Protein AF-A0A1J3IDL4-F1 (afdb_monomer_lite)

Secondary structure (DSSP, 8-state):
-HHHHHH--SHHHHHHHHHHHHHTT-GGGHHHHHHHHHHHHHHTT--HHHHHHHHHT-SS--HHHHHHHHHHHHHTT-HHHHHHHHHHHHHTT-PPP-

Structure (mmCIF, N/CA/C/O backbone):
data_AF-A0A1J3IDL4-F1
#
_entry.id   AF-A0A1J3IDL4-F1
#
loop_
_atom_site.group_PDB
_atom_site.id
_atom_site.type_symbol
_atom_site.label_atom_id
_atom_site.label_alt_id
_atom_site.label_comp_id
_atom_site.label_asym_id
_atom_site.label_entity_id
_atom_site.label_seq_id
_atom_site.pdbx_PDB_ins_code
_atom_site.Cartn_x
_atom_site.Cartn_y
_atom_site.Cartn_z
_atom_site.occupancy
_atom_site.B_iso_or_equiv
_atom_site.auth_seq_id
_atom_site.auth_comp_id
_atom_site.auth_asym_id
_atom_site.auth_atom_id
_atom_site.pdbx_PDB_model_num
ATOM 1 N N . LEU A 1 1 ? 14.192 9.238 11.637 1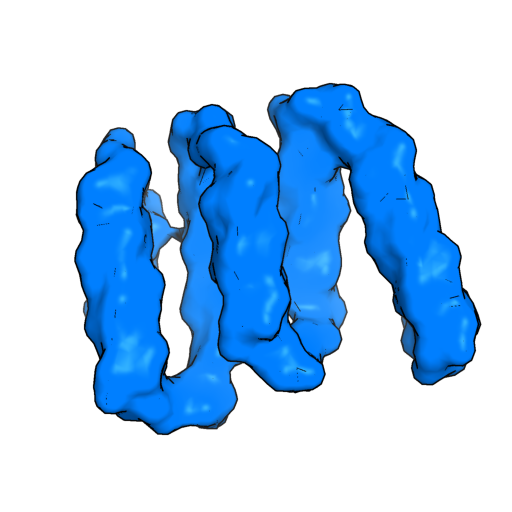.00 53.34 1 LEU A N 1
ATOM 2 C CA . LEU A 1 1 ? 12.981 8.770 10.914 1.00 53.34 1 LEU A CA 1
ATOM 3 C C . LEU A 1 1 ? 12.891 7.237 10.796 1.00 53.34 1 LEU A C 1
ATOM 5 O O . LEU A 1 1 ? 11.842 6.695 11.114 1.00 53.34 1 LEU A O 1
ATOM 9 N N . ALA A 1 2 ? 13.959 6.509 10.426 1.00 48.81 2 ALA A N 1
ATOM 10 C CA . ALA A 1 2 ? 13.862 5.076 10.071 1.00 48.81 2 ALA A CA 1
ATOM 11 C C . ALA A 1 2 ? 13.562 4.200 11.287 1.00 48.81 2 ALA A C 1
ATOM 13 O O . ALA A 1 2 ? 12.647 3.378 11.251 1.00 48.81 2 ALA A O 1
ATOM 14 N N . ALA A 1 3 ? 14.271 4.469 12.385 1.00 52.03 3 ALA A N 1
ATOM 15 C CA . ALA A 1 3 ? 14.054 3.832 13.677 1.00 52.03 3 ALA A CA 1
ATOM 16 C C . ALA A 1 3 ? 12.666 4.140 14.272 1.00 52.03 3 ALA A C 1
ATOM 18 O O . ALA A 1 3 ? 12.061 3.273 14.897 1.00 52.03 3 ALA A O 1
ATOM 19 N N . ILE A 1 4 ? 12.136 5.345 14.029 1.00 55.53 4 ILE A N 1
ATOM 20 C CA . ILE A 1 4 ? 10.832 5.787 14.546 1.00 55.53 4 ILE A CA 1
ATOM 21 C C . ILE A 1 4 ? 9.699 5.110 13.767 1.00 55.53 4 ILE A C 1
ATOM 23 O O . ILE A 1 4 ? 8.766 4.610 14.377 1.00 55.53 4 ILE A O 1
ATOM 27 N N . ALA A 1 5 ? 9.821 4.966 12.443 1.00 53.72 5 ALA A N 1
ATOM 28 C CA . ALA A 1 5 ? 8.846 4.230 11.634 1.00 53.72 5 ALA A CA 1
ATOM 29 C C . ALA A 1 5 ? 8.745 2.737 12.013 1.00 53.72 5 ALA A C 1
ATOM 31 O O . ALA A 1 5 ? 7.659 2.166 11.934 1.00 53.72 5 ALA A O 1
ATOM 32 N N . SER A 1 6 ? 9.839 2.104 12.466 1.00 55.09 6 SER A N 1
ATOM 33 C CA . SER A 1 6 ? 9.788 0.744 13.047 1.00 55.09 6 SER A CA 1
ATOM 34 C C . SER A 1 6 ? 9.199 0.694 14.453 1.00 55.09 6 SER A C 1
ATOM 36 O O . SER A 1 6 ? 8.633 -0.329 14.819 1.00 55.09 6 SER A O 1
ATOM 38 N N . LYS A 1 7 ? 9.351 1.764 15.242 1.00 58.47 7 LYS A N 1
ATOM 39 C CA . LYS A 1 7 ? 8.851 1.863 16.623 1.00 58.47 7 LYS A CA 1
ATOM 40 C C . LYS A 1 7 ? 7.470 2.510 16.736 1.00 58.47 7 LYS A C 1
ATOM 42 O O . LYS A 1 7 ? 6.973 2.615 17.849 1.00 58.47 7 LYS A O 1
ATOM 47 N N . ALA A 1 8 ? 6.860 2.944 15.631 1.00 58.06 8 ALA A N 1
ATOM 48 C CA . ALA A 1 8 ? 5.511 3.495 15.644 1.00 58.06 8 ALA A CA 1
ATOM 49 C C . ALA A 1 8 ? 4.561 2.455 16.256 1.00 58.06 8 ALA A C 1
ATOM 51 O O . ALA A 1 8 ? 4.411 1.352 15.721 1.00 58.06 8 ALA A O 1
ATOM 52 N N . LEU A 1 9 ? 3.997 2.810 17.410 1.00 66.00 9 LEU A N 1
ATOM 53 C CA . LEU A 1 9 ? 3.135 1.954 18.227 1.00 66.00 9 LEU A CA 1
ATOM 54 C C . LEU A 1 9 ? 1.655 2.191 17.914 1.00 66.00 9 LEU A C 1
ATOM 56 O O . LEU A 1 9 ? 0.822 1.347 18.224 1.00 66.00 9 LEU A O 1
ATOM 60 N N . THR A 1 10 ? 1.323 3.330 17.297 1.00 75.00 10 THR A N 1
ATOM 61 C CA . THR A 1 10 ? -0.059 3.735 17.015 1.00 75.00 10 THR A CA 1
ATOM 62 C C . THR A 1 10 ? -0.219 4.285 15.598 1.00 75.00 10 THR A C 1
ATOM 64 O O . THR A 1 10 ? 0.718 4.829 15.006 1.00 75.00 10 THR A O 1
ATOM 67 N N . LEU A 1 11 ? -1.437 4.185 15.055 1.00 76.19 11 LEU A N 1
ATOM 68 C CA . LEU A 1 11 ? -1.796 4.745 13.744 1.00 76.19 11 LEU A CA 1
ATOM 69 C C . LEU A 1 11 ? -1.562 6.258 13.669 1.00 76.19 11 LEU A C 1
ATOM 71 O O . LEU A 1 11 ? -1.147 6.770 12.634 1.00 76.19 11 LEU A O 1
ATOM 75 N N . THR A 1 12 ? -1.760 6.973 14.776 1.00 80.62 12 THR A N 1
ATOM 76 C CA . THR A 1 12 ? -1.515 8.418 14.857 1.00 80.62 12 THR A CA 1
ATOM 77 C C . THR A 1 12 ? -0.053 8.761 14.574 1.00 80.62 12 THR A C 1
ATOM 79 O O . THR A 1 12 ? 0.226 9.665 13.788 1.00 80.62 12 THR A O 1
ATOM 82 N N . GLN A 1 13 ? 0.890 8.011 15.152 1.00 78.44 13 GLN A N 1
ATOM 83 C CA . GLN A 1 13 ? 2.319 8.202 14.883 1.00 78.44 13 GLN A CA 1
ATOM 84 C C . GLN A 1 13 ? 2.663 7.862 13.429 1.00 78.44 13 GLN A C 1
ATOM 86 O O . GLN A 1 13 ? 3.468 8.549 12.803 1.00 78.44 13 GLN A O 1
ATOM 91 N N . LEU A 1 14 ? 2.021 6.832 12.873 1.00 77.62 14 LEU A N 1
ATOM 92 C CA . LEU A 1 14 ? 2.196 6.443 11.476 1.00 77.62 14 LEU A CA 1
ATOM 93 C C . LEU A 1 14 ? 1.738 7.559 10.518 1.00 77.62 14 LEU A C 1
ATOM 95 O O . LEU A 1 14 ? 2.475 7.923 9.602 1.00 77.62 14 LEU A O 1
ATOM 99 N N . ASN A 1 15 ? 0.587 8.178 10.796 1.00 80.12 15 ASN A N 1
ATOM 100 C CA . ASN A 1 15 ? 0.065 9.330 10.056 1.00 80.12 15 ASN A CA 1
ATOM 101 C C . ASN A 1 15 ? 1.008 10.533 10.102 1.00 80.12 15 ASN A C 1
ATOM 103 O O . ASN A 1 15 ? 1.277 11.131 9.062 1.00 80.12 15 ASN A O 1
ATOM 107 N N . GLN A 1 16 ? 1.536 10.870 11.280 1.00 83.19 16 GLN A N 1
ATOM 108 C CA . GLN A 1 16 ? 2.474 11.986 11.433 1.00 83.19 16 GLN A CA 1
ATOM 109 C C . GLN A 1 16 ? 3.749 11.771 10.611 1.00 83.19 16 GLN A C 1
ATOM 111 O O . GLN A 1 16 ? 4.202 12.684 9.923 1.00 83.19 16 GLN A O 1
ATOM 116 N N . ILE A 1 17 ? 4.297 10.552 10.629 1.00 78.19 17 ILE A N 1
ATOM 117 C CA . ILE A 1 17 ? 5.477 10.203 9.830 1.00 78.19 17 ILE A CA 1
ATOM 118 C C . ILE A 1 17 ? 5.155 10.295 8.334 1.00 78.19 17 ILE A C 1
ATOM 120 O O . ILE A 1 17 ? 5.939 10.873 7.584 1.00 78.19 17 ILE A O 1
ATOM 124 N N . HIS A 1 18 ? 4.008 9.769 7.895 1.00 76.44 18 HIS A N 1
ATOM 125 C CA . HIS A 1 18 ? 3.595 9.844 6.493 1.00 76.44 18 HIS A CA 1
ATOM 126 C C . HIS A 1 18 ? 3.442 11.300 6.022 1.00 76.44 18 HIS A C 1
ATOM 128 O O . HIS A 1 18 ? 3.997 11.662 4.987 1.00 76.44 18 HIS A O 1
ATOM 134 N N . ALA A 1 19 ? 2.785 12.157 6.810 1.00 81.88 19 ALA A N 1
ATOM 135 C CA . ALA A 1 19 ? 2.626 13.576 6.492 1.00 81.88 19 ALA A CA 1
ATOM 136 C C . ALA A 1 19 ? 3.978 14.298 6.371 1.00 81.88 19 ALA A C 1
ATOM 138 O O . ALA A 1 19 ? 4.204 15.028 5.409 1.00 81.88 19 ALA A O 1
ATOM 139 N N . GLN A 1 20 ? 4.910 14.049 7.297 1.00 78.31 20 GLN A N 1
ATOM 140 C CA . GLN A 1 20 ? 6.252 14.631 7.217 1.00 78.31 20 GLN A CA 1
ATOM 141 C C . GLN A 1 20 ? 6.992 14.195 5.948 1.00 78.31 20 GLN A C 1
ATOM 143 O O . GLN A 1 20 ? 7.633 15.015 5.299 1.00 78.31 20 GLN A O 1
ATOM 148 N N . LEU A 1 21 ? 6.886 12.928 5.549 1.00 74.75 21 LEU A N 1
ATOM 149 C CA . LEU A 1 21 ? 7.561 12.428 4.349 1.00 74.75 21 LEU A CA 1
ATOM 150 C C . LEU A 1 21 ? 7.042 13.060 3.053 1.00 74.75 21 LEU A C 1
ATOM 152 O O . LEU A 1 21 ? 7.840 13.290 2.142 1.00 74.75 21 LEU A O 1
ATOM 156 N N . ILE A 1 22 ? 5.742 13.364 2.993 1.00 74.38 22 ILE A N 1
ATOM 157 C CA . ILE A 1 22 ? 5.133 14.108 1.883 1.00 74.38 22 ILE A CA 1
ATOM 158 C C . ILE A 1 22 ? 5.690 15.537 1.850 1.00 74.38 22 ILE A C 1
ATOM 160 O O . ILE A 1 22 ? 6.170 15.986 0.812 1.00 74.38 22 ILE A O 1
ATOM 164 N N . VAL A 1 23 ? 5.692 16.230 2.994 1.00 75.06 23 VAL A N 1
ATOM 165 C CA . VAL A 1 23 ? 6.139 17.632 3.096 1.00 75.06 23 VAL A CA 1
ATOM 166 C C . VAL A 1 23 ? 7.627 17.792 2.768 1.00 75.06 23 VAL A C 1
ATOM 168 O O . VAL A 1 23 ? 8.003 18.724 2.065 1.00 75.06 23 VAL A O 1
ATOM 171 N N . PHE A 1 24 ? 8.484 16.876 3.226 1.00 68.88 24 PHE A N 1
ATOM 172 C CA . PHE A 1 24 ? 9.934 16.953 2.997 1.00 68.88 24 PHE A CA 1
ATOM 173 C C . PHE A 1 24 ? 10.382 16.449 1.613 1.00 68.88 24 PHE A C 1
ATOM 175 O O . PHE A 1 24 ? 11.582 16.284 1.396 1.00 68.88 24 PHE A O 1
ATOM 182 N N . ASN A 1 25 ? 9.445 16.175 0.693 1.00 62.56 25 ASN A N 1
ATOM 183 C CA . ASN A 1 25 ? 9.677 15.791 -0.704 1.00 62.56 25 ASN A CA 1
ATOM 184 C C . ASN A 1 25 ? 10.863 14.826 -0.901 1.00 62.56 25 ASN A C 1
ATOM 186 O O . ASN A 1 25 ? 11.735 15.022 -1.749 1.00 62.56 25 ASN A O 1
ATOM 190 N N . SER A 1 26 ? 10.930 13.775 -0.078 1.00 62.38 26 SER A N 1
ATOM 191 C CA . SER A 1 26 ? 12.038 12.811 -0.091 1.00 62.38 26 SER A CA 1
ATOM 192 C C . SER A 1 26 ? 11.924 11.828 -1.264 1.00 62.38 26 SER A C 1
ATOM 194 O O . SER A 1 26 ? 11.961 10.616 -1.050 1.00 62.38 26 SER A O 1
ATOM 196 N N . LEU A 1 27 ? 11.786 12.341 -2.495 1.00 57.62 27 LEU A N 1
ATOM 197 C CA . LEU A 1 27 ? 11.597 11.608 -3.758 1.00 57.62 27 LEU A CA 1
ATOM 198 C C . LEU A 1 27 ? 12.531 10.399 -3.875 1.00 57.62 27 LEU A C 1
ATOM 200 O O . LEU A 1 27 ? 12.075 9.280 -4.096 1.00 57.62 27 LEU A O 1
ATOM 204 N N . HIS A 1 28 ? 13.820 10.586 -3.581 1.00 63.19 28 HIS A N 1
ATOM 205 C CA . HIS A 1 28 ? 14.823 9.516 -3.645 1.00 63.19 28 HIS A CA 1
ATOM 206 C C . HIS A 1 28 ? 14.600 8.361 -2.656 1.00 63.19 28 HIS A C 1
ATOM 208 O O . HIS A 1 28 ? 15.140 7.274 -2.845 1.00 63.19 28 HIS A O 1
ATOM 214 N N . ARG A 1 29 ? 13.828 8.568 -1.584 1.00 74.62 29 ARG A N 1
ATOM 215 C CA . ARG A 1 29 ? 13.566 7.560 -0.544 1.00 74.62 29 ARG A CA 1
ATOM 216 C C . ARG A 1 29 ? 12.092 7.182 -0.416 1.00 74.62 29 ARG A C 1
ATOM 218 O O . ARG A 1 29 ? 11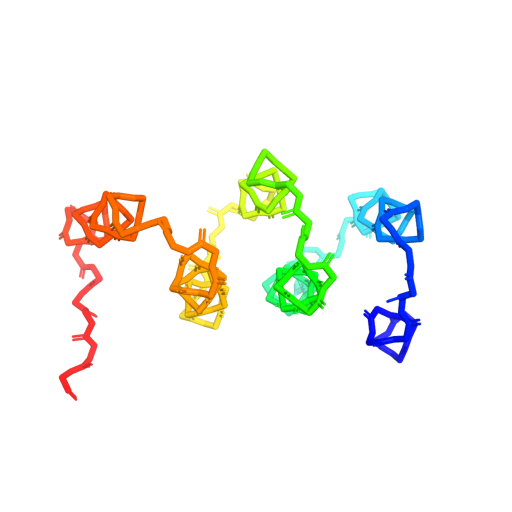.766 6.429 0.498 1.00 74.62 29 ARG A O 1
ATOM 225 N N . GLN A 1 30 ? 11.212 7.641 -1.309 1.00 80.25 30 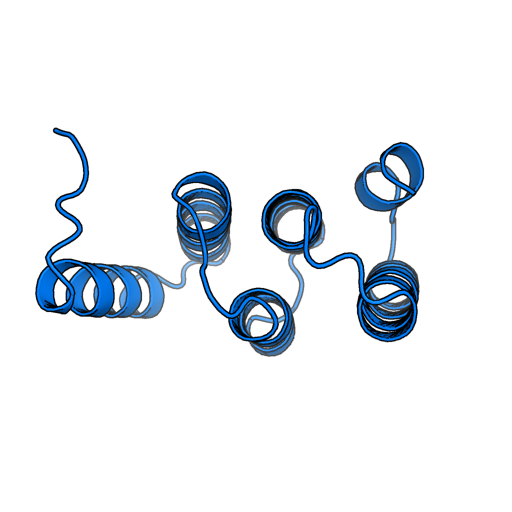GLN A N 1
ATOM 226 C CA . GLN A 1 30 ? 9.774 7.346 -1.238 1.00 80.25 30 GLN A CA 1
ATOM 227 C C . GLN A 1 30 ? 9.497 5.839 -1.161 1.00 80.25 30 GLN A C 1
ATOM 229 O O . GLN A 1 30 ? 8.798 5.394 -0.258 1.00 80.25 30 GLN A O 1
ATOM 234 N N . ASN A 1 31 ? 10.149 5.039 -2.009 1.00 86.12 31 ASN A N 1
ATOM 235 C CA . ASN A 1 31 ? 10.028 3.578 -1.995 1.00 86.12 31 ASN A CA 1
ATOM 236 C C . ASN A 1 31 ? 10.490 2.932 -0.673 1.00 86.12 31 ASN A C 1
ATOM 238 O O . ASN A 1 31 ? 9.839 2.038 -0.125 1.00 86.12 31 ASN A O 1
ATOM 242 N N . TYR A 1 32 ? 11.610 3.407 -0.121 1.00 87.50 32 TYR A N 1
ATOM 243 C CA . TYR A 1 32 ? 12.121 2.915 1.160 1.00 87.50 32 TYR A CA 1
ATOM 244 C C . TYR A 1 32 ? 11.138 3.214 2.297 1.00 87.50 32 TYR A C 1
ATOM 246 O O . TYR A 1 32 ? 10.832 2.348 3.114 1.00 87.50 32 TYR A O 1
ATOM 254 N N . TRP A 1 33 ? 10.609 4.435 2.349 1.00 86.31 33 TRP A N 1
ATOM 255 C CA . TRP A 1 33 ? 9.679 4.817 3.403 1.00 86.31 33 TRP A CA 1
ATOM 256 C C . TRP A 1 33 ? 8.313 4.165 3.257 1.00 86.31 33 TRP A C 1
ATOM 258 O O . TRP A 1 33 ? 7.760 3.725 4.260 1.00 86.31 33 TRP A O 1
ATOM 268 N N . ALA A 1 34 ? 7.792 4.051 2.038 1.00 89.12 34 ALA A N 1
ATOM 269 C CA . ALA A 1 34 ? 6.507 3.418 1.782 1.00 89.12 34 ALA A CA 1
ATOM 270 C C . ALA A 1 34 ? 6.516 1.937 2.168 1.00 89.12 34 ALA A C 1
ATOM 272 O O . ALA A 1 34 ? 5.647 1.508 2.920 1.00 89.12 34 ALA A O 1
ATOM 273 N N . SER A 1 35 ? 7.539 1.170 1.771 1.00 90.94 35 SER A N 1
ATOM 274 C CA . SER A 1 35 ? 7.663 -0.242 2.179 1.00 90.94 35 SER A CA 1
ATOM 275 C C . SER A 1 35 ? 7.734 -0.393 3.706 1.00 90.94 35 SER A C 1
ATOM 277 O O . SER A 1 35 ? 7.085 -1.266 4.290 1.00 90.94 35 SER A O 1
ATOM 279 N N . ARG A 1 36 ? 8.447 0.511 4.393 1.00 90.31 36 ARG A N 1
ATOM 280 C CA . ARG A 1 36 ? 8.516 0.565 5.863 1.00 90.31 36 ARG A CA 1
ATOM 281 C C . ARG A 1 36 ? 7.181 0.933 6.513 1.00 90.31 36 ARG A C 1
ATOM 283 O O . ARG A 1 36 ? 6.816 0.309 7.507 1.00 90.31 36 ARG A O 1
ATOM 290 N N . LEU A 1 37 ? 6.464 1.916 5.973 1.00 90.25 37 LEU A N 1
ATOM 291 C CA . LEU A 1 37 ? 5.149 2.331 6.460 1.00 90.25 37 LEU A CA 1
ATOM 292 C C . LEU A 1 37 ? 4.121 1.214 6.266 1.00 90.25 37 LEU A C 1
ATOM 294 O O . LEU A 1 37 ? 3.450 0.864 7.229 1.00 90.25 37 LEU A O 1
ATOM 298 N N . ILE A 1 38 ? 4.066 0.589 5.086 1.00 93.62 38 ILE A N 1
ATOM 299 C CA . ILE A 1 38 ? 3.187 -0.556 4.802 1.00 93.62 38 ILE A CA 1
ATOM 300 C C . ILE A 1 38 ? 3.521 -1.733 5.725 1.00 93.62 38 ILE A C 1
ATOM 302 O O . ILE A 1 38 ? 2.626 -2.322 6.319 1.00 93.62 38 ILE A O 1
ATOM 306 N N . SER A 1 39 ? 4.803 -2.031 5.948 1.00 92.38 39 SER A N 1
ATOM 307 C CA . SER A 1 39 ? 5.200 -3.076 6.907 1.00 92.38 39 SER A CA 1
ATOM 308 C C . SER A 1 39 ? 4.732 -2.764 8.336 1.00 92.38 39 SER A C 1
ATOM 310 O O . SER A 1 39 ? 4.369 -3.664 9.096 1.00 92.38 39 SER A O 1
ATOM 312 N N . SER A 1 40 ? 4.714 -1.485 8.720 1.00 89.69 40 SER A N 1
ATOM 313 C CA . SER A 1 40 ? 4.119 -1.044 9.984 1.00 89.69 40 SER A CA 1
ATOM 314 C C . SER A 1 40 ? 2.590 -1.130 9.971 1.00 89.69 40 SER A C 1
ATOM 316 O O . SER A 1 40 ? 2.028 -1.537 10.984 1.00 89.69 40 SER A O 1
ATOM 318 N N . CYS A 1 41 ? 1.920 -0.857 8.846 1.00 92.50 41 CYS A N 1
ATOM 319 C CA . CYS A 1 41 ? 0.487 -1.114 8.679 1.00 92.50 41 CYS A CA 1
ATOM 320 C C . CYS A 1 41 ? 0.154 -2.582 8.948 1.00 92.50 41 CYS A C 1
ATOM 322 O O . CYS A 1 41 ? -0.794 -2.860 9.674 1.00 92.50 41 CYS A O 1
ATOM 324 N N . THR A 1 42 ? 0.953 -3.510 8.418 1.00 93.06 42 THR A N 1
ATOM 325 C CA . THR A 1 42 ? 0.772 -4.949 8.634 1.00 93.06 42 THR A CA 1
ATOM 326 C C . THR A 1 42 ? 0.881 -5.302 10.114 1.00 93.06 42 THR A C 1
ATOM 328 O O . THR A 1 42 ? -0.034 -5.888 10.686 1.00 93.06 42 THR A O 1
ATOM 331 N N . ARG A 1 43 ? 1.970 -4.875 10.767 1.00 92.06 43 ARG A N 1
ATOM 332 C CA . ARG A 1 43 ? 2.219 -5.160 12.189 1.00 92.06 43 ARG A CA 1
ATOM 333 C C . ARG A 1 43 ? 1.137 -4.582 13.106 1.00 92.06 43 ARG A C 1
ATOM 335 O O . ARG A 1 43 ? 0.802 -5.198 14.108 1.00 92.06 43 ARG A O 1
ATOM 342 N N . LEU A 1 44 ? 0.610 -3.406 12.769 1.00 90.31 44 LEU A N 1
ATOM 343 C CA . LEU A 1 44 ? -0.422 -2.715 13.547 1.00 90.31 44 LEU A CA 1
ATOM 344 C C . LEU A 1 44 ? -1.852 -3.093 13.131 1.00 90.31 44 LEU A C 1
ATOM 346 O O . LEU A 1 44 ? -2.793 -2.508 13.659 1.00 90.31 44 LEU A O 1
ATOM 350 N N . ARG A 1 45 ? -2.023 -4.016 12.171 1.00 91.81 45 ARG A N 1
ATOM 351 C CA . ARG A 1 45 ? -3.316 -4.342 11.540 1.00 91.81 45 ARG A CA 1
ATO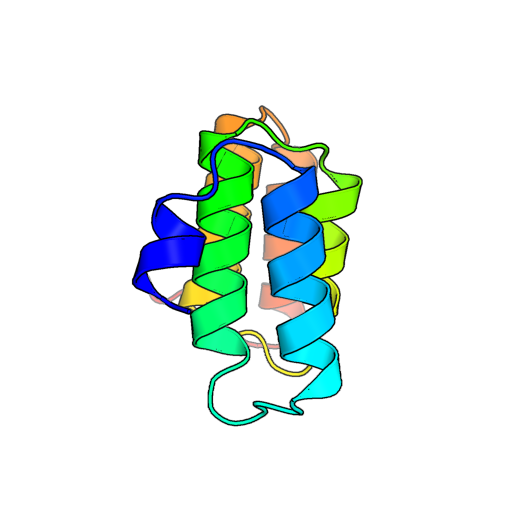M 352 C C . ARG A 1 45 ? -4.105 -3.085 11.146 1.00 91.81 45 ARG A C 1
ATOM 354 O O . ARG A 1 45 ? -5.302 -2.970 11.399 1.00 91.81 45 ARG A O 1
ATOM 361 N N . ALA A 1 46 ? -3.409 -2.114 10.554 1.00 91.31 46 ALA A N 1
ATOM 362 C CA . ALA A 1 46 ? -3.996 -0.850 10.128 1.00 91.31 46 ALA A CA 1
ATOM 363 C C . ALA A 1 46 ? -5.140 -1.078 9.126 1.00 91.31 46 ALA A C 1
ATOM 365 O O . ALA A 1 46 ? -5.093 -2.062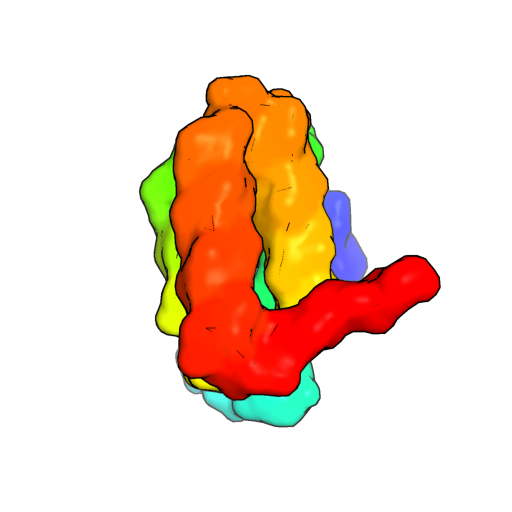 8.389 1.00 91.31 46 ALA A O 1
ATOM 366 N N . PRO A 1 47 ? -6.124 -0.167 9.024 1.00 92.94 47 PRO A N 1
ATOM 367 C CA . PRO A 1 47 ? -7.199 -0.286 8.045 1.00 92.94 47 PRO A CA 1
ATOM 368 C C . PRO A 1 47 ? -6.684 -0.318 6.592 1.00 92.94 47 PRO A C 1
ATOM 370 O O . PRO A 1 47 ? -5.759 0.437 6.265 1.00 92.94 47 PRO A O 1
ATOM 373 N N . PRO A 1 48 ? -7.319 -1.086 5.683 1.00 93.25 48 PRO A N 1
ATOM 374 C CA . PRO A 1 48 ? -6.871 -1.221 4.289 1.00 93.25 48 PRO A CA 1
ATOM 375 C C . PRO A 1 48 ? -6.825 0.101 3.529 1.00 93.25 48 PRO A C 1
ATOM 377 O O . PRO A 1 48 ? -5.916 0.327 2.733 1.00 93.25 48 PRO A O 1
ATOM 380 N N . VAL A 1 49 ? -7.760 1.008 3.829 1.00 92.75 49 VAL A N 1
ATOM 381 C CA . VAL A 1 49 ? -7.770 2.382 3.306 1.00 92.75 49 VAL A CA 1
ATOM 382 C C . VAL A 1 49 ? -6.426 3.072 3.522 1.00 92.75 49 VAL A C 1
ATOM 384 O O . VAL A 1 49 ? -5.899 3.684 2.598 1.00 92.75 49 VAL A O 1
ATOM 387 N N . TYR A 1 50 ? -5.836 2.943 4.711 1.00 91.00 50 TYR A N 1
ATOM 388 C CA . TYR A 1 50 ? -4.590 3.629 5.020 1.00 91.00 50 TYR A CA 1
ATOM 389 C C . TYR A 1 50 ? -3.392 3.006 4.297 1.00 91.00 50 TYR A C 1
ATOM 391 O O . TYR A 1 50 ? -2.587 3.724 3.708 1.00 91.00 50 TYR A O 1
ATOM 399 N N . ALA A 1 51 ? -3.295 1.673 4.274 1.00 92.81 51 ALA A N 1
ATOM 400 C CA . ALA A 1 51 ? -2.233 0.989 3.538 1.00 92.81 51 ALA A CA 1
ATOM 401 C C . ALA A 1 51 ? -2.271 1.329 2.036 1.00 92.81 51 ALA A C 1
ATOM 403 O O . ALA A 1 51 ? -1.230 1.601 1.441 1.00 92.81 51 ALA A O 1
ATOM 404 N N . ARG A 1 52 ? -3.472 1.406 1.444 1.00 93.38 52 ARG A N 1
ATOM 405 C CA . ARG A 1 52 ? -3.662 1.821 0.045 1.00 93.38 52 ARG A CA 1
ATOM 406 C C . ARG A 1 52 ? -3.280 3.283 -0.190 1.00 93.38 52 ARG A C 1
ATOM 408 O O . ARG A 1 52 ? -2.692 3.577 -1.222 1.00 93.38 52 ARG A O 1
ATOM 415 N N . LEU A 1 53 ? -3.558 4.183 0.757 1.00 91.38 53 LEU A N 1
ATOM 416 C CA . LEU A 1 53 ? -3.124 5.584 0.676 1.00 91.38 53 LEU A CA 1
ATOM 417 C C . LEU A 1 53 ? -1.597 5.714 0.680 1.00 91.38 53 LEU A C 1
ATOM 419 O O . LEU A 1 53 ? -1.050 6.485 -0.100 1.00 91.38 53 LEU A O 1
ATOM 423 N N . VAL A 1 54 ? -0.904 4.953 1.533 1.00 90.75 54 VAL A N 1
ATOM 424 C CA . VAL A 1 54 ? 0.570 4.918 1.553 1.00 90.75 54 VAL A CA 1
ATOM 425 C C . VAL A 1 54 ? 1.124 4.326 0.258 1.00 90.75 54 VAL A C 1
ATOM 427 O O . VAL A 1 54 ? 2.110 4.822 -0.273 1.00 90.75 54 VAL A O 1
ATOM 430 N N . PHE A 1 55 ? 0.503 3.269 -0.267 1.00 91.25 55 PHE A N 1
ATOM 431 C CA . PHE A 1 55 ? 0.913 2.680 -1.540 1.00 91.25 55 PHE A CA 1
ATOM 432 C C . PHE A 1 55 ? 0.720 3.661 -2.708 1.00 91.25 55 PHE A C 1
ATOM 434 O O . PHE A 1 55 ? 1.626 3.852 -3.513 1.00 91.25 55 PHE A O 1
ATOM 441 N N . GLY A 1 56 ? -0.433 4.334 -2.761 1.00 88.81 56 GLY A N 1
ATOM 442 C CA . GLY A 1 56 ? -0.778 5.298 -3.806 1.00 88.81 56 GLY A CA 1
ATOM 443 C C . GLY A 1 56 ? -0.019 6.625 -3.740 1.00 88.81 56 GLY A C 1
ATOM 444 O O . GLY A 1 56 ? -0.061 7.380 -4.706 1.00 88.81 56 GLY A O 1
ATOM 445 N N . SER A 1 57 ? 0.690 6.923 -2.644 1.00 86.44 57 SER A N 1
ATOM 446 C CA . SER A 1 57 ? 1.550 8.112 -2.562 1.00 86.44 57 SER A CA 1
ATOM 447 C C . SER A 1 57 ? 2.906 7.929 -3.255 1.00 86.44 57 SER A C 1
ATOM 449 O O . SER A 1 57 ? 3.652 8.897 -3.399 1.00 86.44 57 SER A O 1
ATOM 451 N N . VAL A 1 58 ? 3.227 6.712 -3.714 1.00 85.88 58 VAL A N 1
ATOM 452 C CA . VAL A 1 58 ? 4.453 6.409 -4.461 1.00 85.88 58 VAL A CA 1
ATOM 453 C C . VAL A 1 58 ? 4.158 6.383 -5.957 1.00 85.88 58 VAL A C 1
ATOM 455 O O . VAL A 1 58 ? 3.475 5.486 -6.440 1.00 85.88 58 VAL A O 1
ATOM 458 N N . THR A 1 59 ? 4.734 7.321 -6.712 1.00 83.06 59 THR A N 1
ATOM 459 C CA . THR A 1 59 ? 4.526 7.407 -8.170 1.00 83.06 59 THR A CA 1
ATOM 460 C C . THR A 1 59 ? 5.061 6.182 -8.920 1.00 83.06 59 THR A C 1
ATOM 462 O O . THR A 1 59 ? 4.445 5.723 -9.876 1.00 83.06 59 THR A O 1
ATOM 465 N N . PHE A 1 60 ? 6.199 5.635 -8.478 1.00 83.81 60 PHE A N 1
ATOM 466 C CA . PHE A 1 60 ? 6.862 4.484 -9.102 1.00 83.81 60 PHE A CA 1
ATOM 467 C C . PHE A 1 60 ? 7.242 3.441 -8.037 1.00 83.81 60 PHE A C 1
ATOM 469 O O . PHE A 1 60 ? 8.377 3.459 -7.539 1.00 83.81 60 PHE A O 1
ATOM 476 N N . PRO A 1 61 ? 6.297 2.572 -7.628 1.00 86.00 61 PRO A N 1
ATOM 477 C CA . PRO A 1 61 ? 6.538 1.568 -6.600 1.00 86.00 61 PRO A CA 1
ATOM 478 C C . PRO A 1 61 ? 7.473 0.465 -7.117 1.00 86.00 61 PRO A C 1
ATOM 480 O O . PRO A 1 61 ? 7.185 -0.224 -8.098 1.00 86.00 61 PRO A O 1
ATOM 483 N N . ASN A 1 62 ? 8.600 0.275 -6.433 1.00 88.06 62 ASN A N 1
ATOM 484 C CA . ASN A 1 62 ? 9.547 -0.799 -6.717 1.00 88.06 62 ASN A CA 1
ATOM 485 C C . ASN A 1 62 ? 9.072 -2.148 -6.142 1.00 88.06 62 ASN A C 1
ATOM 487 O O . ASN A 1 62 ? 8.031 -2.238 -5.488 1.00 88.06 62 ASN A O 1
ATOM 491 N N . VAL A 1 63 ? 9.846 -3.211 -6.386 1.00 87.31 63 VAL A N 1
ATOM 492 C CA . VAL A 1 63 ? 9.532 -4.569 -5.908 1.00 87.31 63 VAL A CA 1
ATOM 493 C C . VAL A 1 63 ? 9.287 -4.619 -4.396 1.00 87.31 63 VAL A C 1
ATOM 495 O O . VAL A 1 63 ? 8.273 -5.154 -3.972 1.00 87.31 63 VAL A O 1
ATOM 498 N N . PHE A 1 64 ? 10.095 -3.925 -3.589 1.00 89.12 64 PHE A N 1
ATOM 499 C CA . PHE A 1 64 ? 9.945 -3.922 -2.132 1.00 89.12 64 PHE A CA 1
ATOM 500 C C . PHE A 1 64 ? 8.624 -3.306 -1.653 1.00 89.12 64 PHE A C 1
ATOM 502 O O . PHE A 1 64 ? 8.025 -3.812 -0.707 1.00 89.12 64 PHE A O 1
ATOM 509 N N . VAL A 1 65 ? 8.157 -2.216 -2.273 1.00 91.00 65 VAL A N 1
ATOM 510 C CA . VAL A 1 65 ? 6.866 -1.594 -1.915 1.00 91.00 65 VAL A CA 1
ATOM 511 C C . VAL A 1 65 ? 5.709 -2.532 -2.243 1.00 91.00 65 VAL A C 1
ATOM 513 O O . VAL A 1 65 ? 4.786 -2.682 -1.441 1.00 91.00 65 VAL A O 1
ATOM 516 N N . VAL A 1 66 ? 5.777 -3.186 -3.400 1.00 91.69 66 VAL A N 1
ATOM 517 C CA . VAL A 1 66 ? 4.747 -4.123 -3.848 1.00 91.69 66 VAL A CA 1
ATOM 518 C C . VAL A 1 66 ? 4.736 -5.393 -2.998 1.00 91.69 66 VAL A C 1
ATOM 520 O O . VAL A 1 66 ? 3.670 -5.785 -2.532 1.00 91.69 66 VAL A O 1
ATOM 523 N N . ASP A 1 67 ? 5.895 -5.969 -2.684 1.00 93.38 67 ASP A N 1
ATOM 524 C CA . ASP A 1 67 ? 6.011 -7.129 -1.792 1.00 93.38 67 ASP A CA 1
ATOM 525 C C . ASP A 1 67 ? 5.493 -6.819 -0.385 1.00 93.38 67 ASP A C 1
ATOM 527 O O . ASP A 1 67 ? 4.819 -7.640 0.242 1.00 93.38 67 ASP A O 1
ATOM 531 N N . SER A 1 68 ? 5.775 -5.614 0.124 1.00 94.00 68 SER A N 1
ATOM 532 C CA . SER A 1 68 ? 5.196 -5.140 1.382 1.00 94.00 68 SER A CA 1
ATOM 533 C C . SER A 1 68 ? 3.667 -5.093 1.316 1.00 94.00 68 SER A C 1
ATOM 535 O O . SER A 1 68 ? 3.019 -5.469 2.293 1.00 94.00 68 SER A O 1
ATOM 537 N N . MET A 1 69 ? 3.088 -4.678 0.185 1.00 95.81 69 MET A N 1
ATOM 538 C CA . MET A 1 69 ? 1.636 -4.621 0.002 1.00 95.81 69 MET A CA 1
ATOM 539 C C . MET A 1 69 ? 1.008 -6.014 -0.127 1.00 95.81 69 MET A C 1
ATOM 541 O O . MET A 1 69 ? -0.007 -6.280 0.514 1.00 95.81 69 MET A O 1
ATOM 545 N N . PHE A 1 70 ? 1.639 -6.934 -0.862 1.00 94.69 70 PHE A N 1
ATOM 546 C CA . PHE A 1 70 ? 1.219 -8.338 -0.906 1.00 94.69 70 PHE A CA 1
ATOM 547 C C . PHE A 1 70 ? 1.218 -8.959 0.488 1.00 94.69 70 PHE A C 1
ATOM 549 O O . PHE A 1 70 ? 0.212 -9.522 0.915 1.00 94.69 70 PHE A O 1
ATOM 556 N N . ARG A 1 71 ? 2.305 -8.773 1.246 1.00 95.19 71 ARG A N 1
ATOM 557 C CA . ARG A 1 71 ? 2.396 -9.261 2.626 1.00 95.19 71 ARG A CA 1
ATOM 558 C C . ARG A 1 71 ? 1.311 -8.666 3.520 1.00 95.19 71 ARG A C 1
ATOM 560 O O . ARG A 1 71 ? 0.769 -9.375 4.363 1.00 95.19 71 ARG A O 1
ATOM 567 N N . TYR A 1 72 ? 1.000 -7.381 3.352 1.00 96.44 72 TYR A N 1
ATOM 568 C CA . TYR A 1 72 ? -0.110 -6.741 4.051 1.00 96.44 72 TYR A CA 1
ATOM 569 C C . TYR A 1 72 ? -1.448 -7.412 3.713 1.00 96.44 72 TYR A C 1
ATOM 571 O O . TYR A 1 72 ? -2.156 -7.822 4.628 1.00 96.44 72 TYR A O 1
ATOM 579 N N . PHE A 1 73 ? -1.770 -7.593 2.429 1.00 96.44 73 PHE A N 1
ATOM 580 C CA . PHE A 1 73 ? -3.021 -8.234 2.019 1.00 96.44 73 PHE A CA 1
ATOM 581 C C . PHE A 1 73 ? -3.148 -9.669 2.529 1.00 96.44 73 PHE A C 1
ATOM 583 O O . PHE A 1 73 ? -4.205 -10.031 3.040 1.00 96.44 73 PHE A O 1
ATOM 590 N N . SER A 1 74 ? -2.071 -10.455 2.478 1.00 94.56 74 SER A N 1
ATOM 591 C CA . SER A 1 74 ? -2.060 -11.822 3.005 1.00 94.56 74 SER A CA 1
ATOM 592 C C . SER A 1 74 ? -2.346 -11.885 4.509 1.00 94.56 74 SER A C 1
ATOM 594 O O . SER A 1 74 ? -3.095 -12.750 4.938 1.00 94.56 74 SER A O 1
ATOM 596 N N . GLN A 1 75 ? -1.793 -10.975 5.321 1.00 95.44 75 GLN A N 1
ATOM 597 C CA . GLN A 1 75 ? -2.000 -10.981 6.783 1.00 95.44 75 GLN A CA 1
ATOM 598 C C . GLN A 1 75 ? -3.327 -10.358 7.244 1.00 95.44 75 GLN A C 1
ATOM 600 O O . GLN A 1 75 ? -3.688 -10.455 8.423 1.00 95.44 75 GLN A O 1
ATOM 605 N N . MET A 1 76 ? -4.023 -9.685 6.330 1.00 94.94 76 MET A N 1
ATOM 606 C CA . MET A 1 76 ? -5.316 -9.045 6.566 1.00 94.94 76 MET A CA 1
ATOM 607 C C . MET A 1 76 ? -6.476 -9.810 5.914 1.00 94.94 76 MET A C 1
ATOM 609 O O . MET A 1 76 ? -7.590 -9.297 5.912 1.00 94.94 76 MET A O 1
ATOM 613 N N . ASP A 1 77 ? -6.216 -10.998 5.354 1.00 92.88 77 ASP A N 1
ATOM 614 C CA . ASP A 1 77 ? -7.201 -11.848 4.671 1.00 92.88 77 ASP A CA 1
ATOM 615 C C . ASP A 1 77 ? -7.857 -11.174 3.443 1.00 92.88 77 ASP A C 1
ATOM 617 O O . ASP A 1 77 ? -9.015 -11.409 3.103 1.00 92.88 77 ASP A O 1
ATOM 621 N N . LEU A 1 78 ? -7.094 -10.332 2.733 1.00 93.25 78 LEU A N 1
ATOM 622 C CA . LEU A 1 78 ? -7.540 -9.543 1.574 1.00 93.25 78 LEU A CA 1
ATOM 623 C C . LEU A 1 78 ? -7.094 -10.170 0.242 1.00 93.25 78 LEU A C 1
ATOM 625 O O . LEU A 1 78 ? -6.474 -9.517 -0.599 1.00 93.25 78 LEU A O 1
ATOM 629 N N . GLY A 1 79 ? -7.400 -11.454 0.039 1.00 91.12 79 GLY A N 1
ATOM 630 C CA . GLY A 1 79 ? -6.946 -12.219 -1.134 1.00 91.12 79 GLY A CA 1
ATOM 631 C C . GLY A 1 79 ? -7.334 -11.598 -2.484 1.00 91.12 79 GLY A C 1
ATOM 632 O O . GLY A 1 79 ? -6.505 -11.518 -3.388 1.00 91.12 79 GLY A O 1
ATOM 633 N N . ASN A 1 80 ? -8.556 -11.069 -2.604 1.00 93.06 80 ASN A N 1
ATOM 634 C CA . ASN A 1 80 ? -9.022 -10.417 -3.836 1.00 93.06 80 ASN A CA 1
ATOM 635 C C . ASN A 1 80 ? -8.218 -9.155 -4.183 1.00 93.06 80 ASN A C 1
ATOM 637 O O . ASN A 1 80 ? -7.979 -8.873 -5.355 1.00 93.06 80 ASN A O 1
ATOM 641 N N . ASP A 1 81 ? -7.774 -8.399 -3.176 1.00 92.88 81 ASP A N 1
ATOM 642 C CA . ASP A 1 81 ? -6.936 -7.221 -3.404 1.00 92.88 81 ASP A CA 1
ATOM 643 C C . ASP A 1 81 ? -5.526 -7.607 -3.860 1.00 92.88 81 ASP A C 1
ATOM 645 O O . ASP A 1 81 ? -4.953 -6.935 -4.718 1.00 92.88 81 ASP A O 1
ATOM 649 N N . ALA A 1 82 ? -4.984 -8.708 -3.330 1.00 91.38 82 ALA A N 1
ATOM 650 C 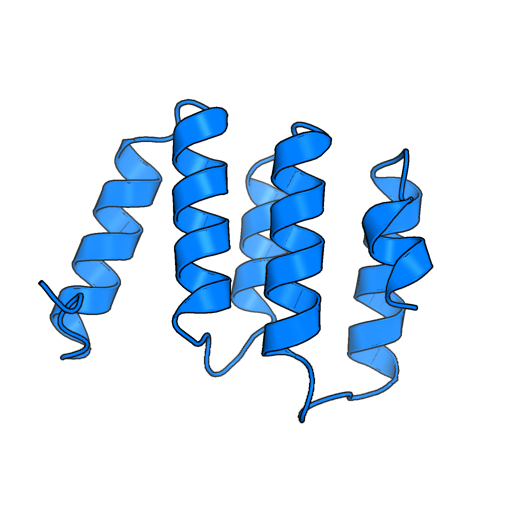CA . ALA A 1 82 ? -3.717 -9.257 -3.799 1.00 91.38 82 ALA A CA 1
ATOM 651 C C . ALA A 1 82 ? -3.811 -9.692 -5.270 1.00 91.38 82 ALA A C 1
ATOM 653 O O . ALA A 1 82 ? -2.954 -9.318 -6.069 1.00 91.38 82 ALA A O 1
ATOM 654 N N . LEU A 1 83 ? -4.875 -10.406 -5.653 1.00 91.00 83 LEU A N 1
ATOM 655 C CA . LEU A 1 83 ? -5.107 -10.799 -7.048 1.00 91.00 83 LEU A CA 1
ATOM 656 C C . LEU A 1 83 ? -5.203 -9.579 -7.970 1.00 91.00 83 LEU A C 1
ATOM 658 O O . LEU A 1 83 ? -4.501 -9.510 -8.975 1.00 91.00 83 LEU A O 1
ATOM 662 N N . ARG A 1 84 ? -5.980 -8.564 -7.580 1.00 91.00 84 ARG A N 1
ATOM 663 C CA . ARG A 1 84 ? -6.103 -7.324 -8.355 1.00 91.00 84 ARG A CA 1
ATOM 664 C C . ARG A 1 84 ? -4.761 -6.604 -8.523 1.00 91.00 84 ARG A C 1
ATOM 666 O O . ARG A 1 84 ? -4.473 -6.085 -9.600 1.00 91.00 84 ARG A O 1
ATOM 673 N N . LEU A 1 85 ? -3.931 -6.568 -7.478 1.00 88.62 85 LEU A N 1
ATOM 674 C CA . LEU A 1 85 ? -2.591 -5.977 -7.547 1.00 88.62 85 LEU A CA 1
ATOM 675 C C . LEU A 1 85 ? -1.668 -6.763 -8.496 1.00 88.62 85 LEU A C 1
ATOM 677 O O . LEU A 1 85 ? -0.874 -6.162 -9.222 1.00 88.62 85 LEU A O 1
ATOM 681 N N . TYR A 1 86 ? -1.785 -8.093 -8.513 1.00 87.00 86 TYR A N 1
ATOM 682 C CA . TYR A 1 86 ? -1.046 -8.960 -9.431 1.00 87.00 86 TYR A CA 1
ATOM 683 C C . TYR A 1 86 ? -1.447 -8.725 -10.893 1.00 87.00 86 TYR A C 1
ATOM 685 O O . TYR A 1 86 ? -0.581 -8.508 -11.742 1.00 87.00 86 TYR A O 1
ATOM 693 N N . GLU A 1 87 ? -2.749 -8.689 -11.182 1.00 85.88 87 GLU A N 1
ATOM 694 C CA . GLU A 1 87 ? -3.275 -8.411 -12.525 1.00 85.88 87 GLU A CA 1
ATOM 695 C C . GLU A 1 87 ? -2.808 -7.046 -13.042 1.00 85.88 87 GLU A C 1
ATOM 697 O O . GLU A 1 87 ? -2.345 -6.930 -14.179 1.00 85.88 87 GLU A O 1
ATOM 702 N N . GLN A 1 88 ? -2.848 -6.019 -12.185 1.00 80.81 88 GLN A N 1
ATOM 703 C CA . GLN A 1 88 ? -2.329 -4.695 -12.523 1.00 80.81 88 GLN A CA 1
ATOM 704 C C . GLN A 1 88 ? -0.847 -4.749 -12.903 1.00 80.81 88 GLN A C 1
ATOM 706 O O . GLN A 1 88 ? -0.456 -4.134 -13.890 1.00 80.81 88 GLN A O 1
ATOM 711 N N . ARG A 1 89 ? -0.015 -5.502 -12.173 1.00 69.00 89 ARG A N 1
ATOM 712 C CA . ARG A 1 89 ? 1.409 -5.648 -12.511 1.00 69.00 89 ARG A CA 1
ATOM 713 C C . ARG A 1 89 ? 1.652 -6.376 -13.827 1.00 69.00 89 ARG A C 1
ATOM 715 O O . ARG A 1 89 ? 2.487 -5.920 -14.609 1.00 69.00 89 ARG A O 1
ATOM 722 N N . SER A 1 90 ? 0.918 -7.459 -14.075 1.00 62.12 90 SER A N 1
ATOM 723 C CA . SER A 1 90 ? 1.025 -8.236 -15.313 1.00 62.12 90 SER A CA 1
ATOM 724 C C . SER A 1 90 ? 0.738 -7.367 -16.545 1.00 62.12 90 SER A C 1
ATOM 726 O O . SER A 1 90 ? 1.470 -7.427 -17.531 1.00 62.12 90 SER A O 1
ATOM 728 N N . HIS A 1 91 ? -0.238 -6.459 -16.447 1.00 59.75 91 HIS A N 1
ATOM 729 C CA . HIS A 1 91 ? -0.606 -5.546 -17.531 1.00 59.75 91 HIS A CA 1
ATOM 730 C C . HIS A 1 91 ? 0.446 -4.452 -17.825 1.00 59.75 91 HIS A C 1
ATOM 732 O O . HIS A 1 91 ? 0.470 -3.902 -18.925 1.00 59.75 91 HIS A O 1
ATOM 738 N N . PHE A 1 92 ? 1.333 -4.131 -16.875 1.00 59.19 92 PHE A N 1
ATOM 739 C CA . PHE A 1 92 ? 2.435 -3.172 -17.069 1.00 59.19 92 PHE A CA 1
ATOM 740 C C . PHE A 1 92 ? 3.767 -3.837 -17.464 1.00 59.19 92 PHE A C 1
ATOM 742 O O . PHE A 1 92 ? 4.795 -3.163 -17.504 1.00 59.19 92 PHE A O 1
ATOM 749 N N . GLY A 1 93 ? 3.774 -5.142 -17.767 1.00 53.28 93 GLY A N 1
ATOM 750 C CA . GLY A 1 93 ? 4.967 -5.850 -18.250 1.00 53.28 93 GLY A CA 1
ATOM 751 C C . GLY A 1 93 ? 6.039 -6.101 -17.184 1.00 53.28 93 GLY A C 1
ATOM 752 O O . GLY A 1 93 ? 7.160 -6.474 -17.519 1.00 53.28 93 GLY A O 1
ATOM 753 N N . ILE A 1 94 ? 5.712 -5.921 -15.900 1.00 52.66 94 ILE A N 1
ATOM 754 C CA . ILE A 1 94 ? 6.591 -6.303 -14.793 1.00 52.66 94 ILE A CA 1
ATOM 755 C C . ILE A 1 94 ? 6.245 -7.751 -14.444 1.00 52.66 94 ILE A C 1
ATOM 757 O O . ILE A 1 94 ? 5.363 -8.001 -13.618 1.00 52.66 94 ILE A O 1
ATOM 761 N N . MET A 1 95 ? 6.899 -8.705 -15.116 1.00 45.59 95 MET A N 1
ATOM 762 C CA . MET A 1 95 ? 6.878 -10.100 -14.673 1.00 45.59 95 MET A CA 1
ATOM 763 C C . MET A 1 95 ? 7.354 -10.149 -13.213 1.00 45.59 95 MET A C 1
ATOM 765 O O . MET A 1 95 ? 8.343 -9.495 -12.875 1.00 45.59 95 MET A O 1
ATOM 769 N N . PRO A 1 96 ? 6.667 -10.887 -12.327 1.00 48.03 96 PRO A N 1
ATOM 770 C CA . PRO A 1 96 ? 7.309 -11.349 -11.110 1.00 48.03 96 PRO A CA 1
ATOM 771 C C . PRO A 1 96 ? 8.480 -12.228 -11.551 1.00 48.03 96 PRO A C 1
ATOM 773 O O . PRO A 1 96 ? 8.261 -13.170 -12.316 1.00 48.03 96 PRO A O 1
ATOM 776 N N . ASP A 1 97 ? 9.701 -11.898 -11.131 1.00 48.19 97 ASP A N 1
ATOM 777 C CA . ASP A 1 97 ? 10.815 -12.830 -11.287 1.00 48.19 97 ASP A CA 1
ATOM 778 C C . ASP A 1 97 ? 10.410 -14.156 -10.626 1.00 48.19 97 ASP A C 1
ATOM 780 O O . ASP A 1 97 ? 9.871 -14.166 -9.512 1.00 48.19 97 ASP A O 1
ATOM 784 N N . ALA A 1 98 ? 10.569 -15.225 -11.407 1.00 36.50 98 ALA A N 1
ATOM 785 C CA . ALA A 1 98 ? 10.149 -16.591 -11.111 1.00 36.50 98 ALA A CA 1
ATOM 786 C C . ALA A 1 98 ? 10.848 -17.188 -9.882 1.00 36.50 98 ALA A C 1
ATOM 788 O O . ALA A 1 98 ? 12.029 -16.847 -9.638 1.00 36.50 98 ALA A O 1
#

Sequence (98 aa):
LAAIASKALTLTQLNQIHAQLIVFNSLHRQNYWASRLISSCTRLRAPPVYARLVFGSVTFPNVFVVDSMFRYFSQMDLGNDALRLYEQRSHFGIMPDA

Radius of gyration: 13.19 Å; chains: 1; bounding box: 24×34×36 Å

Foldseek 3Di:
DLVQLQVVPDPVSLVVVLVVCVVVVPLVCLQVVLLSSLLSCQVNVNDPVVNVVSLVVNPDHDPSNLVSVLSSCVSNVNVVVNVVSVVVCVVVVNDDDD

Organism: Noccaea caerulescens (NCBI:txid107243)

pLDDT: mean 80.23, std 15.17, range [36.5, 96.44]